Protein AF-A0A5C6E7H6-F1 (afdb_monomer_lite)

Organism: NCBI:txid2527966

Foldseek 3Di:
DLVLLVLLLVLLQCLQQVNCVVCVVVVDDDGDGNFDDADQPPDDPDFDDDPGDPSSLVSQLSSLVSQLVLLCVLCVDDHVPLSVVSNVQSVLSNVQSVVVVCCVVDGDNGHDHDHGSVVSNVSSVVSPDDCPVVCVPDPPPPPPDPPPDPDDDD

Structure (mmCIF, N/CA/C/O backbone):
data_AF-A0A5C6E7H6-F1
#
_entry.id   AF-A0A5C6E7H6-F1
#
loop_
_atom_site.group_PDB
_atom_site.id
_atom_site.type_symbol
_atom_site.label_atom_id
_atom_site.label_alt_id
_atom_site.label_comp_id
_atom_site.label_asym_id
_atom_site.label_entity_id
_atom_site.label_seq_id
_atom_site.pdbx_PDB_ins_code
_atom_site.Cartn_x
_atom_site.Cartn_y
_atom_site.Cartn_z
_atom_site.occupancy
_atom_site.B_iso_or_equiv
_atom_site.auth_seq_id
_atom_site.auth_comp_id
_atom_site.auth_asym_id
_atom_site.auth_atom_id
_atom_site.pdbx_PDB_model_num
ATOM 1 N N . MET A 1 1 ? -15.417 -0.746 5.667 1.00 85.38 1 MET A N 1
ATOM 2 C CA . MET A 1 1 ? -14.077 -0.598 6.282 1.00 85.38 1 MET A CA 1
ATOM 3 C C . MET A 1 1 ? -13.239 -1.867 6.165 1.00 85.38 1 MET A C 1
ATOM 5 O O . MET A 1 1 ? -12.259 -1.830 5.445 1.00 85.38 1 MET A O 1
ATOM 9 N N . ARG A 1 2 ? -13.623 -2.989 6.799 1.00 88.88 2 ARG A N 1
ATOM 10 C CA . ARG A 1 2 ? -12.808 -4.225 6.825 1.00 88.88 2 ARG A CA 1
ATOM 11 C C . ARG A 1 2 ? -12.418 -4.752 5.441 1.00 88.88 2 ARG A C 1
ATOM 13 O O . ARG A 1 2 ? -11.254 -5.034 5.223 1.00 88.88 2 ARG A O 1
ATOM 20 N N . ILE A 1 3 ? -13.368 -4.803 4.503 1.00 91.81 3 ILE A N 1
ATOM 21 C CA . ILE A 1 3 ? -13.106 -5.243 3.121 1.00 91.81 3 ILE A CA 1
ATOM 22 C C . ILE A 1 3 ? -12.073 -4.332 2.436 1.00 91.81 3 ILE A C 1
ATOM 24 O O . ILE A 1 3 ? -11.139 -4.828 1.824 1.00 91.81 3 ILE A O 1
ATOM 28 N N . LEU A 1 4 ? -12.189 -3.008 2.596 1.00 91.94 4 LEU A N 1
ATOM 29 C CA . LEU A 1 4 ? -11.244 -2.045 2.013 1.00 91.94 4 LEU A CA 1
ATOM 30 C C . LEU A 1 4 ? -9.832 -2.215 2.578 1.00 91.94 4 LEU A C 1
ATOM 32 O O . LEU A 1 4 ? -8.872 -2.210 1.821 1.00 91.94 4 LEU A O 1
ATOM 36 N N . LEU A 1 5 ? -9.713 -2.393 3.897 1.00 90.69 5 LEU A N 1
ATOM 37 C CA . LEU A 1 5 ? -8.421 -2.587 4.556 1.00 90.69 5 LEU A CA 1
ATOM 38 C C . LEU A 1 5 ? -7.805 -3.956 4.241 1.00 90.69 5 LEU A C 1
ATOM 40 O O . LEU A 1 5 ? -6.588 -4.053 4.122 1.00 90.69 5 LEU A O 1
ATOM 44 N N . ALA A 1 6 ? -8.629 -4.990 4.052 1.00 91.81 6 ALA A N 1
ATOM 45 C CA . ALA A 1 6 ? -8.174 -6.293 3.580 1.00 91.81 6 ALA A CA 1
ATOM 46 C C . ALA A 1 6 ? -7.634 -6.200 2.147 1.00 91.81 6 ALA A C 1
ATOM 48 O O . ALA A 1 6 ? -6.516 -6.633 1.899 1.00 91.81 6 ALA A O 1
ATOM 49 N N . LEU A 1 7 ? -8.371 -5.562 1.230 1.00 92.81 7 LEU A N 1
ATOM 50 C CA . LEU A 1 7 ? -7.908 -5.334 -0.143 1.00 92.81 7 LEU A CA 1
ATOM 51 C C . LEU A 1 7 ? -6.638 -4.474 -0.183 1.00 92.81 7 LEU A C 1
ATOM 53 O O . LEU A 1 7 ? -5.695 -4.822 -0.886 1.00 92.81 7 LEU A O 1
ATOM 57 N N . HIS A 1 8 ? -6.588 -3.395 0.606 1.00 93.31 8 HIS A N 1
ATOM 58 C CA . HIS A 1 8 ? -5.386 -2.581 0.796 1.00 93.31 8 HIS A CA 1
ATOM 59 C C . HIS A 1 8 ? -4.190 -3.449 1.204 1.00 93.31 8 HIS A C 1
ATOM 61 O O . HIS A 1 8 ? -3.157 -3.401 0.544 1.00 93.31 8 HIS A O 1
ATOM 67 N N . ALA A 1 9 ? -4.341 -4.278 2.242 1.00 92.44 9 ALA A N 1
ATOM 68 C CA . ALA A 1 9 ? -3.285 -5.165 2.717 1.00 92.44 9 ALA A CA 1
ATOM 69 C C . ALA A 1 9 ? -2.868 -6.192 1.649 1.00 92.44 9 ALA A C 1
ATOM 71 O O . ALA A 1 9 ? -1.679 -6.381 1.414 1.00 92.44 9 ALA A O 1
ATOM 72 N N . THR A 1 10 ? -3.817 -6.827 0.956 1.00 92.62 10 THR A N 1
ATOM 73 C CA . THR A 1 10 ? -3.513 -7.810 -0.097 1.00 92.62 10 THR A CA 1
ATOM 74 C C . THR A 1 10 ? -2.730 -7.187 -1.249 1.00 92.62 10 THR A C 1
ATOM 76 O O . THR A 1 10 ? -1.722 -7.747 -1.675 1.00 92.62 10 THR A O 1
ATOM 79 N N . LEU A 1 11 ? -3.151 -6.019 -1.737 1.00 92.44 11 LEU A N 1
ATOM 80 C CA . LEU A 1 11 ? -2.447 -5.322 -2.815 1.00 92.44 11 LEU A CA 1
ATOM 81 C C . LEU A 1 11 ? -1.067 -4.846 -2.365 1.00 92.44 11 LEU A C 1
ATOM 83 O O . LEU A 1 11 ? -0.098 -4.990 -3.106 1.00 92.44 11 LEU A O 1
ATOM 87 N N . LEU A 1 12 ? -0.960 -4.342 -1.134 1.00 90.31 12 LEU A N 1
ATOM 88 C CA . LEU A 1 12 ? 0.318 -3.939 -0.560 1.00 90.31 12 LEU A CA 1
ATOM 89 C C . LEU A 1 12 ? 1.275 -5.132 -0.437 1.00 90.31 12 LEU A C 1
ATOM 91 O O . LEU A 1 12 ? 2.460 -4.990 -0.714 1.00 90.31 12 LEU A O 1
ATOM 95 N N . LEU A 1 13 ? 0.768 -6.317 -0.085 1.00 89.94 13 LEU A N 1
ATOM 96 C CA . LEU A 1 13 ? 1.557 -7.549 -0.009 1.00 89.94 13 LEU A CA 1
ATOM 97 C C . LEU A 1 13 ? 2.075 -7.967 -1.385 1.00 89.94 13 LEU A C 1
ATOM 99 O O . LEU A 1 13 ? 3.271 -8.215 -1.542 1.00 8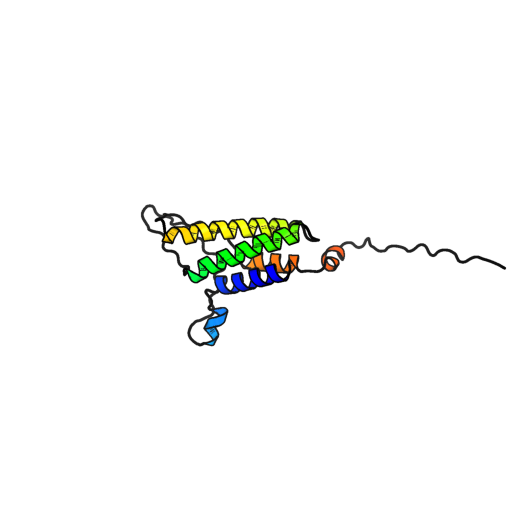9.94 13 LEU A O 1
ATOM 103 N N . LEU A 1 14 ? 1.191 -7.988 -2.384 1.00 89.62 14 LEU A N 1
ATOM 104 C CA . LEU A 1 14 ? 1.545 -8.310 -3.766 1.00 89.62 14 LEU A CA 1
ATOM 105 C C . LEU A 1 14 ? 2.621 -7.359 -4.295 1.00 89.62 14 LEU A C 1
ATOM 107 O O . LEU A 1 14 ? 3.654 -7.814 -4.778 1.00 89.62 14 LEU A O 1
ATOM 111 N N . ALA A 1 15 ? 2.422 -6.051 -4.132 1.00 87.44 15 ALA A N 1
ATOM 112 C CA . ALA A 1 15 ? 3.368 -5.047 -4.604 1.00 87.44 15 ALA A CA 1
ATOM 113 C C . ALA A 1 15 ? 4.692 -5.063 -3.816 1.00 87.44 15 ALA A C 1
ATOM 115 O O . ALA A 1 15 ? 5.763 -4.947 -4.403 1.00 87.44 15 ALA A O 1
ATOM 116 N N . SER A 1 16 ? 4.654 -5.274 -2.495 1.00 84.75 16 SER A N 1
ATOM 117 C CA . SER A 1 16 ? 5.866 -5.357 -1.656 1.00 84.75 16 SER A CA 1
ATOM 118 C C . SER A 1 16 ? 6.742 -6.566 -1.934 1.00 84.75 16 SER A C 1
ATOM 120 O O . SER A 1 16 ? 7.934 -6.544 -1.621 1.00 84.75 16 SER A O 1
ATOM 122 N N . THR A 1 17 ? 6.171 -7.588 -2.565 1.00 85.62 17 THR A N 1
ATOM 123 C CA . THR A 1 17 ? 6.898 -8.787 -2.978 1.00 85.62 17 THR A CA 1
ATOM 124 C C . THR A 1 17 ? 7.205 -8.822 -4.472 1.00 85.62 17 THR A C 1
ATOM 126 O O . THR A 1 17 ? 7.703 -9.833 -4.958 1.00 85.62 17 THR A O 1
ATOM 129 N N . GLY A 1 18 ? 6.891 -7.765 -5.229 1.00 82.44 18 GLY A N 1
ATOM 130 C CA . GLY A 1 18 ? 7.004 -7.772 -6.690 1.00 82.44 18 GLY A CA 1
ATOM 131 C C . GLY A 1 18 ? 6.273 -8.943 -7.338 1.00 82.44 18 GLY A C 1
ATOM 132 O O . GLY A 1 18 ? 6.777 -9.571 -8.265 1.00 82.44 18 GLY A O 1
ATOM 133 N N . PHE A 1 19 ? 5.109 -9.299 -6.785 1.00 83.75 19 PHE A N 1
ATOM 134 C CA . PHE A 1 19 ? 4.302 -10.466 -7.152 1.00 83.75 19 PHE A CA 1
ATOM 135 C C . PHE A 1 19 ? 4.986 -11.827 -6.945 1.00 83.75 19 PHE A C 1
ATOM 137 O O . PHE A 1 19 ? 4.368 -12.858 -7.208 1.00 83.75 19 PHE A O 1
ATOM 144 N N . THR A 1 20 ? 6.203 -11.878 -6.390 1.00 83.25 20 THR A N 1
ATOM 145 C CA . THR A 1 20 ? 6.901 -13.147 -6.120 1.00 83.25 20 THR A CA 1
ATOM 146 C C . THR A 1 20 ? 6.155 -14.022 -5.125 1.00 83.25 20 THR A C 1
ATOM 148 O O . THR A 1 20 ? 6.222 -15.240 -5.230 1.00 83.25 20 THR A O 1
ATOM 151 N N . ILE A 1 21 ? 5.337 -13.456 -4.232 1.00 81.62 21 ILE A N 1
ATOM 152 C CA . ILE A 1 21 ? 4.504 -14.263 -3.330 1.00 81.62 21 ILE A CA 1
ATOM 153 C C . ILE A 1 21 ? 3.512 -15.170 -4.077 1.00 81.62 21 ILE A C 1
ATOM 155 O O . ILE A 1 21 ? 3.170 -16.240 -3.579 1.00 81.62 21 ILE A O 1
ATOM 159 N N . VAL A 1 22 ? 3.080 -14.769 -5.280 1.00 82.38 22 VAL A N 1
ATOM 160 C CA . VAL A 1 22 ? 2.191 -15.570 -6.133 1.00 82.38 22 VAL A CA 1
ATOM 161 C C . VAL A 1 22 ? 2.909 -16.264 -7.288 1.00 82.38 22 VAL A C 1
ATOM 163 O O . VAL A 1 22 ? 2.310 -17.110 -7.938 1.00 82.38 22 VAL A O 1
ATOM 166 N N . THR A 1 23 ? 4.169 -15.934 -7.570 1.00 78.69 23 THR A N 1
ATOM 167 C CA . THR A 1 23 ? 4.919 -16.548 -8.680 1.00 78.69 23 THR A CA 1
ATOM 168 C C . THR A 1 23 ? 6.053 -17.469 -8.234 1.00 78.69 23 THR A C 1
ATOM 170 O O . THR A 1 23 ? 6.462 -18.335 -9.004 1.00 78.69 23 THR A O 1
ATOM 173 N N . ALA A 1 24 ? 6.527 -17.367 -6.988 1.00 74.25 24 ALA A N 1
ATOM 174 C CA . ALA A 1 24 ? 7.643 -18.163 -6.470 1.00 74.25 24 ALA A CA 1
ATOM 175 C C . ALA A 1 24 ? 7.342 -19.669 -6.457 1.00 74.25 24 ALA A C 1
ATOM 177 O O . ALA A 1 24 ? 8.216 -20.479 -6.758 1.00 74.25 24 ALA A O 1
ATOM 178 N N . PHE A 1 25 ? 6.092 -20.065 -6.191 1.00 73.50 25 PHE A N 1
ATOM 179 C CA . PHE A 1 25 ? 5.693 -21.477 -6.227 1.00 73.50 25 PHE A CA 1
ATOM 180 C C . PHE A 1 25 ? 5.636 -22.066 -7.645 1.00 73.50 25 PHE A C 1
ATOM 182 O O . PHE A 1 25 ? 5.603 -23.284 -7.788 1.00 73.50 25 PHE A O 1
ATOM 189 N N . LEU A 1 26 ? 5.660 -21.230 -8.692 1.00 76.50 26 LEU A N 1
ATOM 190 C CA . LEU A 1 26 ? 5.786 -21.682 -10.081 1.00 76.50 26 LEU A CA 1
ATOM 191 C C . LEU A 1 26 ? 7.247 -21.964 -10.482 1.00 76.50 26 LEU A C 1
ATOM 193 O O . LEU A 1 26 ? 7.513 -22.246 -11.646 1.00 76.50 26 LEU A O 1
ATOM 197 N N . GLY A 1 27 ? 8.196 -21.901 -9.540 1.00 59.00 27 GLY A N 1
ATOM 198 C CA . GLY A 1 27 ? 9.590 -22.306 -9.751 1.00 59.00 27 GLY A CA 1
ATOM 199 C C . GLY A 1 27 ? 10.495 -21.244 -10.382 1.00 59.00 27 GLY A C 1
ATOM 200 O O . GLY A 1 27 ? 11.658 -21.530 -10.644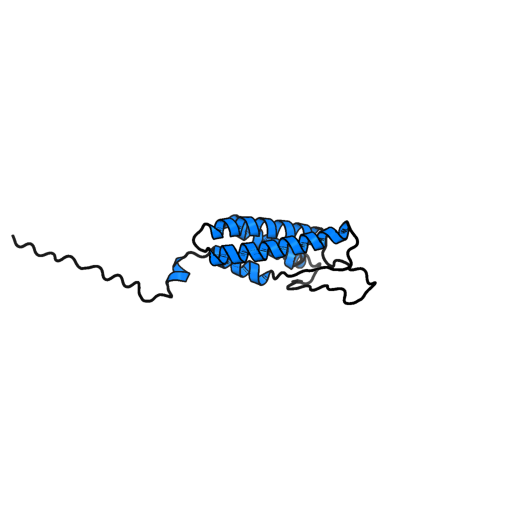 1.00 59.00 27 GLY A O 1
ATOM 201 N N . ASN A 1 28 ? 9.994 -20.022 -10.595 1.00 57.59 28 ASN A N 1
ATOM 202 C CA . ASN A 1 28 ? 10.704 -18.987 -11.357 1.00 57.59 28 ASN A CA 1
ATOM 203 C C . ASN A 1 28 ? 11.416 -17.911 -10.514 1.00 57.59 28 ASN A C 1
ATOM 205 O O . ASN A 1 28 ? 12.114 -17.083 -11.093 1.00 57.59 28 ASN A O 1
ATOM 209 N N . ALA A 1 29 ? 11.266 -17.878 -9.182 1.00 57.09 29 ALA A N 1
ATOM 210 C CA . ALA A 1 29 ? 11.924 -16.860 -8.351 1.00 57.09 29 ALA A CA 1
ATOM 211 C C . ALA A 1 29 ? 12.006 -17.236 -6.862 1.00 57.09 29 ALA A C 1
ATOM 213 O O . ALA A 1 29 ? 11.137 -17.931 -6.335 1.00 57.09 29 ALA A O 1
ATOM 214 N N . SER A 1 30 ? 13.022 -16.714 -6.168 1.00 70.56 30 SER A N 1
ATOM 215 C CA . SER A 1 30 ? 13.051 -16.649 -4.704 1.00 70.56 30 SER A CA 1
ATOM 216 C C . SER A 1 30 ? 12.102 -15.557 -4.200 1.00 70.56 30 SER A C 1
ATOM 218 O O . SER A 1 30 ? 11.878 -14.549 -4.872 1.00 70.56 30 SER A O 1
ATOM 220 N N . LEU A 1 31 ? 11.522 -15.755 -3.012 1.00 71.62 31 LEU A N 1
ATOM 221 C CA . LEU A 1 31 ? 10.649 -14.758 -2.396 1.00 71.62 31 LEU A CA 1
ATOM 222 C C . LEU A 1 31 ? 11.472 -13.514 -2.045 1.00 71.62 31 LEU A C 1
ATOM 224 O O . LEU A 1 31 ? 12.334 -13.554 -1.168 1.00 71.62 31 LEU A O 1
ATOM 228 N N . HIS A 1 32 ? 11.197 -12.417 -2.741 1.00 69.00 32 HIS A N 1
ATOM 229 C CA . HIS A 1 32 ? 11.823 -11.127 -2.496 1.00 69.00 32 HIS A CA 1
ATOM 230 C C . HIS A 1 32 ? 10.816 -10.223 -1.790 1.00 69.00 32 HIS A C 1
ATOM 232 O O . HIS A 1 32 ? 9.668 -10.133 -2.217 1.00 69.00 32 HIS A O 1
ATOM 238 N N . TRP A 1 33 ? 11.229 -9.545 -0.719 1.00 69.94 33 TRP A N 1
ATOM 239 C CA . TRP A 1 33 ? 10.385 -8.583 -0.012 1.00 69.94 33 TRP A CA 1
ATOM 240 C C . TRP A 1 33 ? 11.118 -7.249 0.097 1.00 69.94 33 TRP A C 1
ATOM 242 O O . TRP A 1 33 ? 12.147 -7.126 0.760 1.00 69.94 33 TRP A O 1
ATOM 252 N N . CYS A 1 34 ? 10.577 -6.233 -0.569 1.00 65.38 34 CYS A N 1
ATOM 253 C CA . CYS A 1 34 ? 11.107 -4.881 -0.538 1.00 65.38 34 CYS A CA 1
ATOM 254 C C . CYS A 1 34 ? 10.489 -4.103 0.639 1.00 65.38 34 CYS A C 1
ATOM 256 O O . CYS A 1 34 ? 9.321 -3.715 0.592 1.00 65.38 34 CYS A O 1
ATOM 258 N N . TYR A 1 35 ? 11.261 -3.897 1.712 1.00 57.81 35 TYR A N 1
ATOM 259 C CA . TYR A 1 35 ? 10.774 -3.244 2.939 1.00 57.81 35 TYR A CA 1
ATOM 260 C C . TYR A 1 35 ? 10.915 -1.717 2.927 1.00 57.81 35 TYR A C 1
ATOM 262 O O . TYR A 1 35 ? 10.034 -1.034 3.444 1.00 57.81 35 TYR A O 1
ATOM 270 N N . VAL A 1 36 ? 12.009 -1.197 2.358 1.00 52.53 36 VAL A N 1
ATOM 271 C CA . VAL A 1 36 ? 12.337 0.234 2.226 1.00 52.53 36 VAL A CA 1
ATOM 272 C C . VAL A 1 36 ? 13.313 0.373 1.050 1.00 52.53 36 VAL A C 1
ATOM 274 O O . VAL A 1 36 ? 14.357 -0.276 1.061 1.00 52.53 36 VAL A O 1
ATOM 277 N N . LYS A 1 37 ? 13.014 1.207 0.046 1.00 54.97 37 LYS A N 1
ATOM 278 C CA . LYS A 1 37 ? 14.005 1.632 -0.960 1.00 54.97 37 LYS A CA 1
ATOM 279 C C . LYS A 1 37 ? 14.140 3.144 -0.916 1.00 54.97 37 LYS A C 1
ATOM 281 O O . LYS A 1 37 ? 13.207 3.864 -1.242 1.00 54.97 37 LYS A O 1
ATOM 286 N N . TYR A 1 38 ? 15.309 3.607 -0.488 1.00 47.34 38 TYR A N 1
ATOM 287 C CA . TYR A 1 38 ? 15.695 5.009 -0.524 1.00 47.34 38 TYR A CA 1
ATOM 288 C C . TYR A 1 38 ? 16.586 5.214 -1.747 1.00 47.34 38 TYR A C 1
ATOM 290 O O . TYR A 1 38 ? 17.733 4.773 -1.744 1.00 47.34 38 TYR A O 1
ATOM 298 N N . ALA A 1 39 ? 16.069 5.852 -2.795 1.00 47.97 39 ALA A N 1
ATOM 299 C CA . ALA A 1 39 ? 16.859 6.195 -3.970 1.00 47.97 39 ALA A CA 1
ATOM 300 C C . ALA A 1 39 ? 16.986 7.713 -4.122 1.00 47.97 39 ALA A C 1
ATOM 302 O O . ALA A 1 39 ? 16.429 8.342 -5.017 1.00 47.97 39 ALA A O 1
ATOM 303 N N . SER A 1 40 ? 17.764 8.311 -3.224 1.00 43.06 40 SER A N 1
ATOM 304 C CA . SER A 1 40 ? 18.369 9.612 -3.494 1.00 43.06 40 SER A CA 1
ATOM 305 C C . SER A 1 40 ? 19.551 9.380 -4.430 1.00 43.06 40 SER A C 1
ATOM 307 O O . SER A 1 40 ? 20.512 8.716 -4.036 1.00 43.06 40 SER A O 1
ATOM 309 N N . SER A 1 41 ? 19.525 9.906 -5.661 1.00 47.56 41 SER A N 1
ATOM 310 C CA . SER A 1 41 ? 20.762 9.976 -6.440 1.00 47.56 41 SER A CA 1
ATOM 311 C C . SER A 1 41 ? 21.707 10.934 -5.707 1.00 47.56 41 SER A C 1
ATOM 313 O O . SER A 1 41 ? 21.510 12.150 -5.716 1.00 47.56 41 SER A O 1
ATOM 315 N N . ASN A 1 42 ? 22.740 10.407 -5.055 1.00 43.69 42 ASN A N 1
ATOM 316 C CA . ASN A 1 42 ? 23.740 11.219 -4.355 1.00 43.69 42 ASN A CA 1
ATOM 317 C C . ASN A 1 42 ? 24.757 11.884 -5.311 1.00 43.69 42 ASN A C 1
ATOM 319 O O . ASN A 1 42 ? 25.826 12.297 -4.876 1.00 43.69 42 ASN A O 1
ATOM 323 N N . GLY A 1 43 ? 24.448 12.009 -6.606 1.00 46.91 43 GLY A N 1
ATOM 324 C CA . GLY A 1 43 ? 25.343 12.597 -7.601 1.00 46.91 43 GLY A CA 1
ATOM 325 C C . GLY A 1 43 ? 24.601 13.496 -8.582 1.00 46.91 43 GLY A C 1
ATOM 326 O O . GLY A 1 43 ? 23.578 13.108 -9.142 1.00 46.91 43 GLY A O 1
ATOM 327 N N . TRP A 1 44 ? 25.131 14.698 -8.812 1.00 49.81 44 TRP A N 1
ATOM 328 C CA . TRP A 1 44 ? 24.736 15.517 -9.957 1.00 49.81 44 TRP A CA 1
ATOM 329 C C . TRP A 1 44 ? 25.069 14.757 -11.251 1.00 49.81 44 TRP A C 1
ATOM 331 O O . TRP A 1 44 ? 26.219 14.385 -11.459 1.00 49.81 44 TRP A O 1
ATOM 341 N N . GLY A 1 45 ? 24.073 14.532 -12.113 1.00 54.28 45 GLY A N 1
ATOM 342 C CA . GLY A 1 45 ? 24.279 13.978 -13.459 1.00 54.28 45 GLY A CA 1
ATOM 343 C C . GLY A 1 45 ? 24.032 12.475 -13.639 1.00 54.28 45 GLY A C 1
ATOM 344 O O . GLY A 1 45 ? 24.201 11.986 -14.752 1.00 54.28 45 GLY A O 1
ATOM 345 N N . VAL A 1 46 ? 23.599 11.738 -12.608 1.00 55.50 46 VAL A N 1
ATOM 346 C CA . VAL A 1 46 ? 23.181 10.330 -12.761 1.00 55.50 46 VAL A CA 1
ATOM 347 C C . VAL A 1 46 ? 21.661 10.264 -12.907 1.00 55.50 46 VAL A C 1
ATOM 349 O O . VAL A 1 46 ? 20.937 10.703 -12.014 1.00 55.50 46 VAL A O 1
ATOM 352 N N . LYS A 1 47 ? 21.171 9.714 -14.027 1.00 59.81 47 LYS A N 1
ATOM 353 C CA . LYS A 1 47 ? 19.736 9.465 -14.219 1.00 59.81 47 LYS A CA 1
ATOM 354 C C . LYS A 1 47 ? 19.263 8.410 -13.220 1.00 59.81 47 LYS A C 1
ATOM 356 O O . LYS A 1 47 ? 19.843 7.330 -13.133 1.00 59.81 47 LYS A O 1
ATOM 361 N N . TYR A 1 48 ? 18.208 8.729 -12.478 1.00 63.91 48 TYR A N 1
ATOM 362 C CA . TYR A 1 48 ? 17.521 7.754 -11.644 1.00 63.91 48 TYR A CA 1
ATOM 363 C C . TYR A 1 48 ? 16.813 6.724 -12.534 1.00 63.91 48 TYR A C 1
ATOM 365 O O . TYR A 1 48 ? 16.109 7.102 -13.469 1.00 63.91 48 TYR A O 1
ATOM 373 N N . VAL A 1 49 ? 17.002 5.437 -12.243 1.00 65.38 49 VAL A N 1
ATOM 374 C CA . VAL A 1 49 ? 16.263 4.339 -12.874 1.00 65.38 49 VAL A CA 1
ATOM 375 C C . VAL A 1 49 ? 15.390 3.714 -11.798 1.00 65.38 49 VAL A C 1
ATOM 377 O O . VAL A 1 49 ? 15.896 3.288 -10.761 1.00 65.38 49 VAL A O 1
ATOM 380 N N . SER A 1 50 ? 14.079 3.704 -12.036 1.00 65.62 50 SER A N 1
ATOM 381 C CA . SER A 1 50 ? 13.128 3.034 -11.155 1.00 65.62 50 SER A CA 1
ATOM 382 C C . SER A 1 50 ? 13.391 1.532 -11.165 1.00 65.62 50 SER A C 1
ATOM 384 O O . SER A 1 50 ? 13.437 0.915 -12.228 1.00 65.62 50 SER A O 1
ATOM 386 N N . ASP A 1 51 ? 13.518 0.936 -9.983 1.00 72.44 51 ASP A N 1
ATOM 387 C CA . ASP A 1 51 ? 13.599 -0.519 -9.837 1.00 72.44 51 ASP A CA 1
ATOM 388 C C . ASP A 1 51 ? 12.213 -1.186 -9.799 1.00 72.44 51 ASP A C 1
ATOM 390 O O . ASP A 1 51 ? 12.124 -2.407 -9.667 1.00 72.44 51 ASP A O 1
ATOM 394 N N . TYR A 1 52 ? 11.136 -0.395 -9.839 1.00 76.25 52 TYR A N 1
ATOM 395 C CA . TYR A 1 52 ? 9.767 -0.893 -9.803 1.00 76.25 52 TYR A CA 1
ATOM 396 C C . TYR A 1 52 ? 9.227 -1.059 -11.220 1.00 76.25 52 TYR A C 1
ATOM 398 O O . TYR A 1 52 ? 9.303 -0.164 -12.064 1.00 76.25 52 TYR A O 1
ATOM 406 N N . SER A 1 53 ? 8.600 -2.199 -11.474 1.00 83.50 53 SER A N 1
ATOM 407 C CA . SER A 1 53 ? 7.792 -2.401 -12.671 1.00 83.50 53 SER A CA 1
ATOM 408 C C . SER A 1 53 ? 6.547 -1.503 -12.649 1.00 83.50 53 SER A C 1
ATOM 410 O O . SER A 1 53 ? 6.005 -1.175 -11.590 1.00 83.50 53 SER A O 1
ATOM 412 N N . ALA A 1 54 ? 6.016 -1.161 -13.829 1.00 84.31 54 ALA A N 1
ATOM 413 C CA . ALA A 1 54 ? 4.753 -0.418 -13.935 1.00 84.31 54 ALA A CA 1
ATOM 414 C C . ALA A 1 54 ? 3.611 -1.096 -13.162 1.00 84.31 54 ALA A C 1
ATOM 416 O O . ALA A 1 54 ? 2.804 -0.423 -12.522 1.00 84.31 54 ALA A O 1
ATOM 417 N N . ALA A 1 55 ? 3.555 -2.431 -13.203 1.00 87.44 55 ALA A N 1
ATOM 418 C CA . ALA A 1 55 ? 2.544 -3.200 -12.492 1.00 87.44 55 ALA A CA 1
ATOM 419 C C . ALA A 1 55 ? 2.648 -3.011 -10.971 1.00 87.44 55 ALA A C 1
ATOM 421 O O . ALA A 1 55 ? 1.622 -2.834 -10.311 1.00 87.44 55 ALA A O 1
ATOM 422 N N . GLU A 1 56 ? 3.860 -2.993 -10.408 1.00 87.50 56 GLU A N 1
ATOM 423 C CA . GLU A 1 56 ? 4.066 -2.713 -8.982 1.00 87.50 56 GLU A CA 1
ATOM 424 C C . GLU A 1 56 ? 3.619 -1.296 -8.624 1.00 87.50 56 GLU A C 1
ATOM 426 O O . GLU A 1 56 ? 2.850 -1.136 -7.678 1.00 87.50 56 GLU A O 1
ATOM 431 N N . ILE A 1 57 ? 4.021 -0.281 -9.400 1.00 87.69 57 ILE A N 1
ATOM 432 C CA . ILE A 1 57 ? 3.657 1.124 -9.145 1.00 87.69 57 ILE A CA 1
ATOM 433 C C . ILE A 1 57 ? 2.133 1.300 -9.144 1.00 87.69 57 ILE A C 1
ATOM 435 O O . ILE A 1 57 ? 1.573 1.845 -8.192 1.00 87.69 57 ILE A O 1
ATOM 439 N N . VAL A 1 58 ? 1.438 0.792 -10.168 1.00 91.50 58 VAL A N 1
ATOM 440 C CA . VAL A 1 58 ? -0.032 0.869 -10.251 1.00 91.50 58 VAL A CA 1
ATOM 441 C C . VAL A 1 58 ? -0.686 0.139 -9.077 1.00 91.50 58 VAL A C 1
ATOM 443 O O . VAL A 1 58 ? -1.648 0.637 -8.490 1.00 91.50 58 VAL A O 1
ATOM 446 N N . THR A 1 59 ? -0.144 -1.013 -8.684 1.00 93.06 59 THR A N 1
ATOM 447 C CA . THR A 1 59 ? -0.671 -1.788 -7.554 1.00 93.06 59 THR A CA 1
ATOM 448 C C . THR A 1 59 ? -0.483 -1.053 -6.232 1.00 93.06 59 THR A C 1
ATOM 450 O O . THR A 1 59 ? -1.415 -1.022 -5.428 1.00 93.06 59 THR A O 1
ATOM 453 N N . TYR A 1 60 ? 0.658 -0.392 -6.017 1.00 90.88 60 TYR A N 1
ATOM 454 C CA . TYR A 1 60 ? 0.867 0.480 -4.861 1.00 90.88 60 TYR A CA 1
ATOM 455 C C . TYR A 1 60 ? -0.094 1.668 -4.854 1.00 90.88 60 TYR A C 1
ATOM 457 O O . TYR A 1 60 ? -0.694 1.949 -3.817 1.00 90.88 60 TYR A O 1
ATOM 465 N N . LEU A 1 61 ? -0.303 2.336 -5.992 1.00 93.06 61 LEU A N 1
ATOM 466 C CA . LEU A 1 61 ? -1.258 3.446 -6.097 1.00 93.06 61 LEU A CA 1
ATOM 467 C C . LEU A 1 61 ? -2.679 3.001 -5.727 1.00 93.06 61 LEU A C 1
ATOM 469 O O . LEU A 1 61 ? -3.353 3.666 -4.934 1.00 93.06 61 LEU A O 1
ATOM 473 N N . LEU A 1 62 ? -3.124 1.848 -6.233 1.00 94.94 62 LEU A N 1
ATOM 474 C CA . LEU A 1 62 ? -4.418 1.267 -5.872 1.00 94.94 62 LEU A CA 1
ATOM 475 C C . LEU A 1 62 ? -4.476 0.887 -4.390 1.00 94.94 62 LEU A C 1
ATOM 477 O O . LEU A 1 62 ? -5.449 1.224 -3.710 1.00 94.94 62 LEU A O 1
ATOM 481 N N . ALA A 1 63 ? -3.428 0.238 -3.871 1.00 94.31 63 ALA A N 1
ATOM 482 C CA . ALA A 1 63 ? -3.331 -0.132 -2.465 1.00 94.31 63 ALA A CA 1
ATOM 483 C C . ALA A 1 63 ? -3.475 1.106 -1.575 1.00 94.31 63 ALA A C 1
ATOM 485 O O . ALA A 1 63 ? -4.344 1.132 -0.705 1.00 94.31 63 ALA A O 1
ATOM 486 N N . TYR A 1 64 ? -2.686 2.156 -1.803 1.00 93.75 64 TYR A N 1
ATOM 487 C CA . TYR A 1 64 ? -2.726 3.373 -0.995 1.00 93.75 64 TYR A CA 1
ATOM 488 C C . TYR A 1 64 ? -4.029 4.154 -1.150 1.00 93.75 64 TYR A C 1
ATOM 490 O O . TYR A 1 64 ? -4.537 4.662 -0.153 1.00 93.75 64 TYR A O 1
ATOM 498 N N . THR A 1 65 ? -4.638 4.168 -2.337 1.00 95.56 65 THR A N 1
ATOM 499 C CA . THR A 1 65 ? -5.970 4.764 -2.539 1.00 95.56 65 THR A CA 1
ATOM 500 C C . THR A 1 65 ? -7.024 4.062 -1.67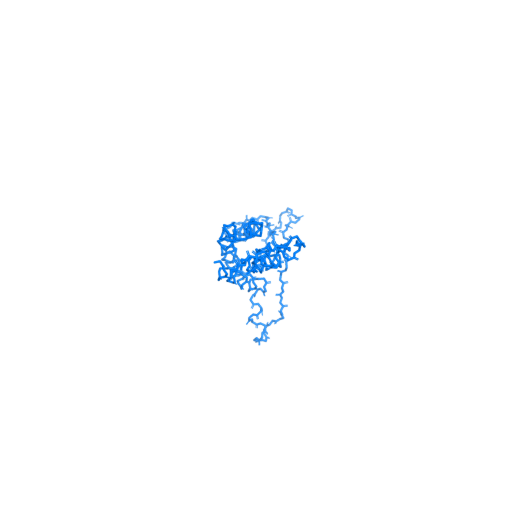9 1.00 95.56 65 THR A C 1
ATOM 502 O O . THR A 1 65 ? -7.771 4.711 -0.942 1.00 95.56 65 THR A O 1
ATOM 505 N N . LEU A 1 66 ? -7.053 2.725 -1.698 1.00 95.62 66 LEU A N 1
ATOM 506 C CA . LEU A 1 66 ? -7.948 1.938 -0.843 1.00 95.62 66 LEU A CA 1
ATOM 507 C C . LEU A 1 66 ? -7.622 2.106 0.645 1.00 95.62 66 LEU A C 1
ATOM 509 O O . LEU A 1 66 ? -8.540 2.131 1.467 1.00 95.62 66 LEU A O 1
ATOM 513 N N . GLY A 1 67 ? -6.341 2.270 0.980 1.00 93.12 67 GLY A N 1
ATOM 514 C CA . GLY A 1 67 ? -5.862 2.599 2.321 1.00 93.12 67 GLY A CA 1
ATOM 515 C C . GLY A 1 67 ? -6.456 3.912 2.824 1.00 93.12 67 GLY A C 1
ATOM 516 O O . GLY A 1 67 ? -7.116 3.914 3.862 1.00 93.12 67 GLY A O 1
ATOM 517 N N . VAL A 1 68 ? -6.329 5.002 2.057 1.00 95.81 68 VAL A N 1
ATOM 518 C CA . VAL A 1 68 ? -6.914 6.314 2.391 1.00 95.81 68 VAL A CA 1
ATOM 519 C C . VAL A 1 68 ? -8.413 6.184 2.655 1.00 95.81 68 VAL A C 1
ATOM 521 O O . VAL A 1 68 ? -8.887 6.589 3.716 1.00 95.81 68 VAL A O 1
ATOM 524 N N . VAL A 1 69 ? -9.168 5.571 1.738 1.00 95.62 69 VAL A N 1
ATOM 525 C CA . VAL A 1 69 ? -10.625 5.415 1.899 1.00 95.62 69 VAL A CA 1
ATOM 526 C C . VAL A 1 69 ? -10.954 4.545 3.118 1.00 95.62 69 VAL A C 1
ATOM 528 O O . VAL A 1 69 ? -11.824 4.892 3.920 1.00 95.62 69 VAL A O 1
ATOM 531 N N . GLY A 1 70 ? -10.248 3.427 3.300 1.00 93.19 70 GLY A N 1
ATOM 532 C CA . GLY A 1 70 ? -10.436 2.513 4.425 1.00 93.19 70 GLY A CA 1
ATOM 533 C C . GLY A 1 70 ? -10.174 3.177 5.777 1.00 93.19 70 GLY A C 1
ATOM 534 O O . GLY A 1 70 ? -10.999 3.057 6.688 1.00 93.19 70 GLY A O 1
ATOM 535 N N . PHE A 1 71 ? -9.074 3.920 5.897 1.00 93.81 71 PHE A N 1
ATOM 536 C CA . PHE A 1 71 ? -8.691 4.610 7.125 1.00 93.81 71 PHE A CA 1
ATOM 537 C C . PHE A 1 71 ? -9.512 5.877 7.392 1.00 93.81 71 PHE A C 1
ATOM 539 O O . PHE A 1 71 ? -9.769 6.171 8.555 1.00 93.81 71 PHE A O 1
ATOM 546 N N . LEU A 1 72 ? -10.037 6.568 6.372 1.00 94.19 72 LEU A N 1
ATOM 547 C CA . LEU A 1 72 ? -11.025 7.643 6.568 1.00 94.19 72 LEU A CA 1
ATOM 548 C C . LEU A 1 72 ? -12.320 7.117 7.200 1.00 94.19 72 LEU A C 1
ATOM 550 O O . LEU A 1 72 ? -12.905 7.764 8.072 1.00 94.19 72 LEU A O 1
ATOM 554 N N . VAL A 1 73 ? -12.766 5.921 6.803 1.00 91.06 73 VAL A N 1
ATOM 555 C CA . VAL A 1 73 ? -13.905 5.261 7.460 1.00 91.06 73 VAL A CA 1
ATOM 556 C C . VAL A 1 73 ? -13.537 4.847 8.890 1.00 91.06 73 VAL A C 1
ATOM 558 O O . VAL A 1 73 ? -14.364 4.991 9.792 1.00 91.06 73 VAL A O 1
ATOM 561 N N . ALA A 1 74 ? -12.302 4.387 9.123 1.00 87.62 74 ALA A N 1
ATOM 562 C CA . ALA A 1 74 ? -11.804 4.058 10.464 1.00 87.62 74 ALA A CA 1
ATOM 563 C C . ALA A 1 74 ? -11.720 5.286 11.386 1.00 87.62 74 ALA A C 1
ATOM 565 O O . ALA A 1 74 ? -12.072 5.185 12.561 1.00 87.62 74 ALA A O 1
ATOM 566 N N . LEU A 1 75 ? -11.343 6.443 10.835 1.00 87.88 75 LEU A N 1
ATOM 567 C CA . LEU A 1 75 ? -11.253 7.729 11.528 1.00 87.88 75 LEU A CA 1
ATOM 568 C C . LEU A 1 75 ? -12.614 8.183 12.067 1.00 87.88 75 LEU A C 1
ATOM 570 O O . LEU A 1 75 ? -12.700 8.675 13.186 1.00 87.88 75 LEU A O 1
ATOM 574 N N . LYS A 1 76 ? -13.686 7.960 11.295 1.00 86.12 76 LYS A N 1
ATOM 575 C CA . LYS A 1 76 ? -15.078 8.203 11.720 1.00 86.12 76 LYS A CA 1
ATOM 576 C C . LYS A 1 76 ? -15.630 7.123 12.662 1.00 86.12 76 LYS A C 1
ATOM 578 O O . LYS A 1 76 ? -16.753 7.243 13.142 1.00 86.12 76 LYS A O 1
ATOM 583 N N . SER A 1 77 ? -14.877 6.047 12.879 1.00 78.12 77 SER A N 1
ATOM 584 C CA . SER A 1 77 ? -15.290 4.873 13.648 1.00 78.12 77 SER A CA 1
ATOM 585 C C . SER A 1 77 ? -14.574 4.813 15.007 1.00 78.12 77 SER A C 1
ATOM 587 O O . SER A 1 77 ? -14.099 5.809 15.540 1.00 78.12 77 SER A O 1
ATOM 589 N N . ARG A 1 78 ? -14.519 3.619 15.611 1.00 71.44 7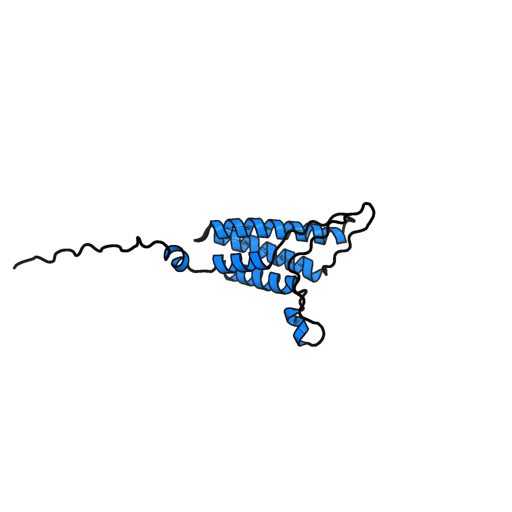8 ARG A N 1
ATOM 590 C CA . ARG A 1 78 ? -14.062 3.378 16.990 1.00 71.44 78 ARG A CA 1
ATOM 591 C C . ARG A 1 78 ? -12.550 3.565 17.234 1.00 71.44 78 ARG A C 1
ATOM 593 O O . ARG A 1 78 ? -12.149 3.429 18.384 1.00 71.44 78 ARG A O 1
ATOM 600 N N . HIS A 1 79 ? -11.746 3.869 16.206 1.00 79.62 79 HIS A N 1
ATOM 601 C CA . HIS A 1 79 ? -10.273 3.926 16.268 1.00 79.62 79 HIS A CA 1
ATOM 602 C C . HIS A 1 79 ? -9.704 5.186 15.580 1.00 79.62 79 HIS A C 1
ATOM 604 O O . HIS A 1 79 ? -9.023 5.074 14.557 1.00 79.62 79 HIS A O 1
ATOM 610 N N . PRO A 1 80 ? -9.961 6.396 16.111 1.00 86.25 80 PRO A N 1
ATOM 611 C CA . PRO A 1 80 ? -9.622 7.647 15.430 1.00 86.25 80 PRO A CA 1
ATOM 612 C C . PRO A 1 80 ? -8.112 7.848 15.249 1.00 86.25 80 PRO A C 1
ATOM 614 O O . PRO A 1 80 ? -7.682 8.297 14.193 1.00 86.25 80 PRO A O 1
ATOM 617 N N . VAL A 1 81 ? -7.292 7.454 16.229 1.00 89.06 81 VAL A N 1
ATOM 618 C CA . VAL A 1 81 ? -5.825 7.584 16.145 1.00 89.06 81 VAL A CA 1
ATOM 619 C C . VAL A 1 81 ? -5.253 6.687 15.044 1.00 89.06 81 VAL A C 1
ATOM 621 O O . VAL A 1 81 ? -4.477 7.149 14.212 1.00 89.06 81 VAL A O 1
ATOM 624 N N . VAL A 1 82 ? -5.684 5.421 14.991 1.00 89.56 82 VAL A N 1
ATOM 625 C CA . VAL A 1 82 ? -5.262 4.468 13.949 1.00 89.56 82 VAL A CA 1
ATOM 626 C C . VAL A 1 82 ? -5.742 4.931 12.574 1.00 89.56 82 VAL A C 1
ATOM 628 O O . VAL A 1 82 ? -4.985 4.872 11.609 1.00 89.56 82 VAL A O 1
ATOM 631 N N . GLY A 1 83 ? -6.977 5.437 12.488 1.00 91.25 83 GLY A N 1
ATOM 632 C CA . GLY A 1 83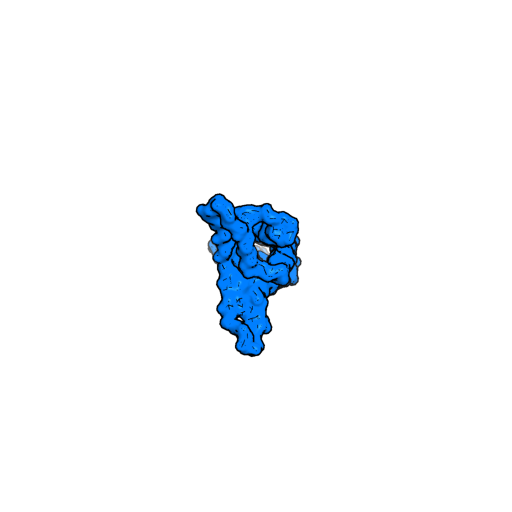 ? -7.512 6.039 11.271 1.00 91.25 83 GLY A CA 1
ATOM 633 C C . GLY A 1 83 ? -6.674 7.224 10.794 1.00 91.25 83 GLY A C 1
ATOM 634 O O . GLY A 1 83 ? -6.295 7.267 9.630 1.00 91.25 83 GLY A O 1
ATOM 635 N N . LEU A 1 84 ? -6.320 8.154 11.684 1.00 93.62 84 LEU A N 1
ATOM 636 C CA . LEU A 1 84 ? -5.532 9.336 11.331 1.00 93.62 84 LEU A CA 1
ATOM 637 C C . LEU A 1 84 ? -4.132 8.951 10.839 1.00 93.62 84 LEU A C 1
ATOM 639 O O . LEU A 1 84 ? -3.729 9.370 9.756 1.00 93.62 84 LEU A O 1
ATOM 643 N N . LEU A 1 85 ? -3.421 8.116 11.603 1.00 93.31 85 LEU A N 1
ATOM 644 C CA . LEU A 1 85 ? -2.093 7.622 11.229 1.00 93.31 85 LEU A CA 1
ATOM 645 C C . LEU A 1 85 ? -2.127 6.873 9.894 1.00 93.31 85 LEU A C 1
ATOM 647 O O . LEU A 1 85 ? -1.288 7.113 9.027 1.00 93.31 85 LEU A O 1
ATOM 651 N N . GLY A 1 86 ? -3.124 6.008 9.708 1.00 92.31 86 GLY A N 1
ATOM 652 C CA . GLY A 1 86 ? -3.307 5.253 8.475 1.00 92.31 86 GLY A CA 1
ATOM 653 C C . GLY A 1 86 ? -3.591 6.143 7.266 1.00 92.31 86 GLY A C 1
ATOM 654 O O . GLY A 1 86 ? -3.032 5.897 6.200 1.00 92.31 86 GLY A O 1
ATOM 655 N N . VAL A 1 87 ? -4.392 7.206 7.416 1.00 94.56 87 VAL A N 1
ATOM 656 C CA . VAL A 1 87 ? -4.621 8.193 6.343 1.00 94.56 87 VAL A CA 1
ATOM 657 C C . VAL A 1 87 ? -3.327 8.918 5.991 1.00 94.56 87 VAL A C 1
ATOM 659 O O . VAL A 1 87 ? -2.969 8.959 4.817 1.00 94.56 87 VAL A O 1
ATOM 662 N N . VAL A 1 88 ? -2.609 9.451 6.984 1.00 94.31 88 VAL A N 1
ATOM 663 C CA . VAL A 1 88 ? -1.366 10.208 6.758 1.00 94.31 88 VAL A CA 1
ATOM 664 C C . VAL A 1 88 ? -0.332 9.349 6.035 1.00 94.31 88 VAL A C 1
ATOM 666 O O . VAL A 1 88 ? 0.185 9.755 4.996 1.00 94.31 88 VAL A O 1
ATOM 669 N N . LEU A 1 89 ? -0.075 8.136 6.525 1.00 92.31 89 LEU A N 1
ATOM 670 C CA . LEU A 1 89 ? 0.889 7.235 5.892 1.00 92.31 89 LEU A CA 1
ATOM 671 C C . LEU A 1 89 ? 0.422 6.749 4.517 1.00 92.31 89 LEU A C 1
ATOM 673 O O . LEU A 1 89 ? 1.250 6.589 3.622 1.00 92.31 89 LEU A O 1
ATOM 677 N N . SER A 1 90 ? -0.888 6.565 4.313 1.00 92.69 90 SER A N 1
ATOM 678 C CA . SER A 1 90 ? -1.407 6.210 2.989 1.00 92.69 90 SER A CA 1
ATOM 679 C C . SER A 1 90 ? -1.223 7.338 1.978 1.00 92.69 90 SER A C 1
ATOM 681 O O . SER A 1 90 ? -0.895 7.065 0.829 1.00 92.69 90 SER A O 1
ATOM 683 N N . LEU A 1 91 ? -1.392 8.597 2.392 1.00 93.75 91 LEU A N 1
ATOM 684 C CA . LEU A 1 91 ? -1.155 9.760 1.533 1.00 93.75 91 LEU A CA 1
ATOM 685 C C . LEU A 1 91 ? 0.327 9.925 1.189 1.00 93.75 91 LEU A C 1
ATOM 687 O O . LEU A 1 91 ? 0.644 10.207 0.037 1.00 93.75 91 LEU A O 1
ATOM 691 N N . ILE A 1 92 ? 1.227 9.708 2.155 1.00 91.00 92 ILE A N 1
ATOM 692 C CA . ILE A 1 92 ? 2.677 9.721 1.906 1.00 91.00 92 ILE A CA 1
ATOM 693 C C . ILE A 1 92 ? 3.040 8.636 0.887 1.00 91.00 92 ILE A C 1
ATOM 695 O O . ILE A 1 92 ? 3.691 8.935 -0.109 1.00 91.00 92 ILE A O 1
ATOM 699 N N . GLY A 1 93 ? 2.560 7.402 1.085 1.00 88.69 93 GLY A N 1
ATOM 700 C CA . GLY A 1 93 ? 2.782 6.307 0.140 1.00 88.69 93 GLY A CA 1
ATOM 701 C C . GLY A 1 93 ? 2.227 6.608 -1.253 1.00 88.69 93 GLY A C 1
ATOM 702 O O . GLY A 1 93 ? 2.924 6.418 -2.248 1.00 88.69 93 GLY A O 1
ATOM 703 N N . LEU A 1 94 ? 1.007 7.149 -1.335 1.00 91.00 94 LEU A N 1
ATOM 704 C CA . LEU A 1 94 ? 0.384 7.537 -2.601 1.00 91.00 94 LEU A CA 1
ATOM 705 C C . LEU A 1 94 ? 1.215 8.592 -3.339 1.00 91.00 94 LEU A C 1
ATOM 707 O O . LEU A 1 94 ? 1.462 8.444 -4.533 1.00 91.00 94 LEU A O 1
ATOM 711 N N . LEU A 1 95 ? 1.671 9.631 -2.633 1.00 90.06 95 LEU A N 1
ATOM 712 C CA . LEU A 1 95 ? 2.493 10.690 -3.214 1.00 90.06 95 LEU A CA 1
ATOM 713 C C . LEU A 1 95 ? 3.853 10.153 -3.672 1.00 90.06 95 LEU A C 1
ATOM 715 O O . LEU A 1 95 ? 4.272 10.450 -4.787 1.00 90.06 95 LEU A O 1
ATOM 719 N N . SER A 1 96 ? 4.509 9.324 -2.855 1.00 86.75 96 SER A N 1
ATOM 720 C CA . SER A 1 96 ? 5.776 8.681 -3.215 1.00 86.75 96 SER A CA 1
ATOM 721 C C . SER A 1 96 ? 5.653 7.863 -4.499 1.00 86.75 96 SER A C 1
ATOM 723 O O . SER A 1 96 ? 6.459 8.043 -5.405 1.00 86.75 96 SER A O 1
ATOM 725 N N . PHE A 1 97 ? 4.626 7.018 -4.627 1.00 86.75 97 PHE A N 1
ATOM 726 C CA . PHE A 1 97 ? 4.444 6.203 -5.833 1.00 86.75 97 PHE A CA 1
ATOM 727 C C . PHE A 1 97 ? 3.901 6.983 -7.035 1.00 86.75 97 PHE A C 1
ATOM 729 O O . PHE A 1 97 ? 4.147 6.588 -8.172 1.00 86.75 97 PHE A O 1
ATOM 736 N N . ALA A 1 98 ? 3.210 8.103 -6.819 1.00 88.56 98 ALA A N 1
ATOM 737 C CA . ALA A 1 98 ? 2.833 9.009 -7.901 1.00 88.56 98 ALA A CA 1
ATOM 738 C C . ALA A 1 98 ? 4.063 9.718 -8.486 1.00 88.56 98 ALA A C 1
ATOM 740 O O . ALA A 1 98 ? 4.195 9.806 -9.706 1.00 88.56 98 ALA A O 1
ATOM 741 N N . ILE A 1 99 ? 4.985 10.169 -7.626 1.00 83.69 99 ILE A N 1
ATOM 742 C CA . ILE A 1 99 ? 6.280 10.717 -8.050 1.00 83.69 99 ILE A CA 1
ATOM 743 C C . ILE A 1 99 ? 7.084 9.630 -8.763 1.00 83.69 99 ILE A C 1
ATOM 745 O O . ILE A 1 99 ? 7.565 9.869 -9.868 1.00 83.69 99 ILE A O 1
ATOM 749 N N . GLU A 1 100 ? 7.145 8.423 -8.195 1.00 81.81 100 GLU A N 1
ATOM 750 C CA . GLU A 1 100 ? 7.825 7.278 -8.805 1.00 81.81 100 GLU A CA 1
ATOM 751 C C . GLU A 1 100 ? 7.288 6.977 -10.215 1.00 81.81 100 GLU A C 1
ATOM 753 O O . GLU A 1 100 ? 8.050 6.878 -11.174 1.00 81.81 100 GLU A O 1
ATOM 758 N N . GLY A 1 101 ? 5.962 6.932 -10.378 1.00 82.06 101 GLY A N 1
ATOM 759 C CA . GLY A 1 101 ? 5.320 6.759 -11.682 1.00 82.06 101 GLY A CA 1
ATOM 760 C C . GLY A 1 101 ? 5.570 7.922 -12.644 1.00 82.06 101 GLY A C 1
ATOM 761 O O . GLY A 1 101 ? 5.653 7.714 -13.853 1.00 82.06 101 GLY A O 1
ATOM 762 N N . SER A 1 102 ? 5.749 9.145 -12.137 1.00 83.06 102 SER A N 1
ATOM 763 C CA . SER A 1 102 ? 6.036 10.309 -12.981 1.00 83.06 102 SER A CA 1
ATOM 764 C C . SER A 1 102 ? 7.401 10.233 -13.673 1.00 83.06 102 SER A C 1
ATOM 766 O O . SER A 1 102 ? 7.541 10.809 -14.751 1.00 83.06 102 SER A O 1
ATOM 768 N N . HIS A 1 103 ? 8.364 9.462 -13.143 1.00 75.75 103 HIS A N 1
ATOM 769 C CA . HIS A 1 103 ? 9.663 9.229 -13.798 1.00 75.75 103 HIS A CA 1
ATOM 770 C C . HIS A 1 103 ? 9.541 8.563 -15.174 1.00 75.75 103 HIS A C 1
ATOM 772 O O . HIS A 1 103 ? 10.453 8.663 -15.988 1.00 75.75 103 HIS A O 1
ATOM 778 N N . TRP A 1 104 ? 8.415 7.905 -15.456 1.00 71.25 104 TRP A N 1
ATOM 779 C CA . TRP A 1 104 ? 8.150 7.286 -16.754 1.00 71.25 104 TRP A CA 1
ATOM 780 C C . TRP A 1 104 ? 7.719 8.306 -17.815 1.00 71.25 104 TRP A C 1
ATOM 782 O O . TRP A 1 104 ? 7.806 8.031 -19.008 1.00 71.25 104 TRP A O 1
ATOM 792 N N . ILE A 1 105 ? 7.227 9.469 -17.382 1.00 76.62 105 ILE A N 1
ATOM 793 C CA . ILE A 1 105 ? 6.683 10.523 -18.248 1.00 76.62 105 ILE A CA 1
ATOM 794 C C . ILE A 1 105 ? 7.651 11.708 -18.318 1.00 76.62 105 ILE A C 1
ATOM 796 O O . ILE A 1 105 ? 7.763 12.366 -19.350 1.00 76.62 105 ILE A O 1
ATOM 800 N N . VAL A 1 106 ? 8.349 11.989 -17.217 1.00 72.06 106 VAL A N 1
ATOM 801 C CA . VAL A 1 106 ? 9.217 13.152 -17.056 1.00 72.06 106 VAL A CA 1
ATOM 802 C C . VAL A 1 106 ? 10.526 12.716 -16.402 1.00 72.06 106 VAL A C 1
ATOM 804 O O . VAL A 1 106 ? 10.522 12.143 -15.312 1.00 72.06 106 VAL A O 1
ATOM 807 N N . ASP A 1 107 ? 11.650 13.041 -17.045 1.00 64.31 107 ASP A N 1
ATOM 808 C CA . ASP A 1 107 ? 12.996 12.840 -16.502 1.00 64.31 107 ASP A CA 1
ATOM 809 C C . ASP A 1 107 ? 13.168 13.676 -15.213 1.00 64.31 107 ASP A C 1
ATOM 811 O O . ASP A 1 107 ? 13.395 14.886 -15.259 1.00 64.31 107 ASP A O 1
ATOM 815 N N . HIS A 1 108 ? 13.076 13.033 -14.048 1.00 64.88 108 HIS A N 1
ATOM 816 C CA . HIS A 1 108 ? 13.397 13.640 -12.756 1.00 64.88 108 HIS A CA 1
ATOM 817 C C . HIS A 1 108 ? 14.671 13.018 -12.175 1.00 64.88 108 HIS A C 1
ATOM 819 O O . HIS A 1 108 ? 14.863 11.804 -12.204 1.00 64.88 108 HIS A O 1
ATOM 825 N N . ASN A 1 109 ? 15.521 13.851 -11.571 1.00 61.72 109 ASN A N 1
ATOM 826 C CA . ASN A 1 109 ? 16.789 13.420 -10.968 1.00 61.72 109 ASN A CA 1
ATOM 827 C C . ASN A 1 109 ? 16.648 12.959 -9.506 1.00 61.72 109 ASN A C 1
ATOM 829 O O . ASN A 1 109 ? 17.647 12.726 -8.837 1.00 61.72 109 ASN A O 1
ATOM 833 N N . ARG A 1 110 ? 15.433 12.910 -8.948 1.00 58.47 110 ARG A N 1
ATOM 834 C CA . ARG A 1 110 ? 15.208 12.578 -7.534 1.00 58.47 110 ARG A CA 1
ATOM 835 C C . ARG A 1 110 ? 13.959 11.729 -7.383 1.00 58.47 110 ARG A C 1
ATOM 837 O O . ARG A 1 110 ? 12.904 12.170 -7.819 1.00 58.47 110 ARG A O 1
ATOM 844 N N . SER A 1 111 ? 14.086 10.596 -6.699 1.00 58.44 111 SER A N 1
ATOM 845 C CA . SER A 1 111 ? 12.954 9.841 -6.169 1.00 58.44 111 SER A CA 1
ATOM 846 C C . SER A 1 111 ? 12.925 9.969 -4.643 1.00 58.44 111 SER A C 1
ATOM 848 O O . SER A 1 111 ? 13.960 9.947 -3.970 1.00 58.44 111 SER A O 1
ATOM 850 N N . TRP A 1 112 ? 11.728 10.167 -4.090 1.00 61.12 112 TRP A N 1
ATOM 851 C CA . TRP A 1 112 ? 11.475 10.237 -2.651 1.00 61.12 112 TRP A CA 1
ATOM 852 C C . TRP A 1 112 ? 10.441 9.171 -2.281 1.00 61.12 112 TRP A C 1
ATOM 854 O O . TRP A 1 112 ? 9.230 9.397 -2.295 1.00 61.12 112 TRP A O 1
ATOM 864 N N . LEU A 1 113 ? 10.940 7.983 -1.944 1.00 63.44 113 LEU A N 1
ATOM 865 C CA . LEU A 1 113 ? 10.146 6.866 -1.445 1.00 63.44 113 LEU A CA 1
ATOM 866 C C . LEU A 1 113 ? 10.305 6.777 0.073 1.00 63.44 113 LEU A C 1
ATOM 868 O O . LEU A 1 113 ? 11.337 6.352 0.589 1.00 63.44 113 LEU A O 1
ATOM 872 N N . ALA A 1 114 ? 9.264 7.187 0.792 1.00 65.38 114 ALA A N 1
ATOM 873 C CA . ALA A 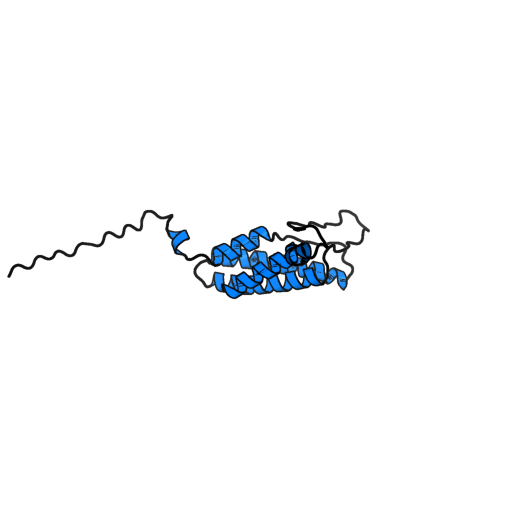1 114 ? 9.171 7.033 2.238 1.00 65.38 114 ALA A CA 1
ATOM 874 C C . ALA A 1 114 ? 7.931 6.198 2.558 1.00 65.38 114 ALA A C 1
ATOM 876 O O . ALA A 1 114 ? 6.855 6.727 2.822 1.00 65.38 114 ALA A O 1
ATOM 877 N N . PHE A 1 115 ? 8.061 4.873 2.513 1.00 70.06 115 PHE A N 1
ATOM 878 C CA . PHE A 1 115 ? 6.970 3.980 2.886 1.00 70.06 115 PHE A CA 1
ATOM 879 C C . PHE A 1 115 ? 7.494 2.717 3.569 1.00 70.06 115 PHE A C 1
ATOM 881 O O . PHE A 1 115 ? 8.603 2.263 3.304 1.00 70.06 115 PHE A O 1
ATOM 888 N N . SER A 1 116 ? 6.683 2.156 4.466 1.00 78.50 116 SER A N 1
ATOM 889 C CA . SER A 1 116 ? 6.958 0.879 5.121 1.00 78.50 116 SER A CA 1
ATOM 890 C C . SER A 1 116 ? 5.704 0.007 5.057 1.00 78.50 116 SER A C 1
ATOM 892 O O . SER A 1 116 ? 4.731 0.289 5.768 1.00 78.50 116 SER A O 1
ATOM 894 N N . PRO A 1 117 ? 5.691 -1.056 4.228 1.00 77.88 117 PRO A N 1
ATOM 895 C CA . PRO A 1 117 ? 4.558 -1.972 4.145 1.00 77.88 117 PRO A CA 1
ATOM 896 C C . PRO A 1 117 ? 4.193 -2.580 5.501 1.00 77.88 117 PRO A C 1
ATOM 898 O O . PRO A 1 117 ? 3.017 -2.681 5.838 1.00 77.88 117 PRO A O 1
ATOM 901 N N . ALA A 1 118 ? 5.200 -2.912 6.317 1.00 82.69 118 ALA A N 1
ATOM 902 C CA . ALA A 1 118 ? 5.020 -3.507 7.640 1.00 82.69 118 ALA A CA 1
ATOM 903 C C . ALA A 1 118 ? 4.162 -2.631 8.569 1.00 82.69 118 ALA A C 1
ATOM 905 O O . ALA A 1 118 ? 3.219 -3.124 9.187 1.00 82.69 118 ALA A O 1
ATOM 906 N N . VAL A 1 119 ? 4.437 -1.323 8.621 1.00 85.44 119 VAL A N 1
ATOM 907 C CA . VAL A 1 119 ? 3.661 -0.380 9.444 1.00 85.44 119 VAL A CA 1
ATOM 908 C C . VAL A 1 119 ? 2.204 -0.324 8.979 1.00 85.44 119 VAL A C 1
ATOM 910 O O . VAL A 1 119 ? 1.286 -0.343 9.798 1.00 85.44 119 VAL A O 1
ATOM 913 N N . MET A 1 120 ? 1.977 -0.323 7.666 1.00 88.06 120 MET A N 1
ATOM 914 C CA . MET A 1 120 ? 0.630 -0.291 7.094 1.00 88.06 120 MET A CA 1
ATOM 915 C C . MET A 1 120 ? -0.168 -1.564 7.396 1.00 88.06 120 MET A C 1
ATOM 917 O O . MET A 1 120 ? -1.352 -1.468 7.722 1.00 88.06 120 MET A O 1
ATOM 921 N N . PHE A 1 121 ? 0.468 -2.741 7.377 1.00 86.88 121 PHE A N 1
ATOM 922 C CA . PHE A 1 121 ? -0.174 -3.993 7.795 1.00 86.88 121 PHE A CA 1
ATOM 923 C C . PHE A 1 121 ? -0.626 -3.948 9.251 1.00 86.88 121 PHE A C 1
ATOM 925 O O . PHE A 1 121 ? -1.767 -4.304 9.554 1.00 86.88 121 PHE A O 1
ATOM 932 N N . VAL A 1 122 ? 0.244 -3.470 10.145 1.00 88.25 122 VAL A N 1
ATOM 933 C CA . VAL A 1 122 ? -0.082 -3.329 11.569 1.00 88.25 122 VAL A CA 1
ATOM 934 C C . VAL A 1 122 ? -1.269 -2.385 11.749 1.00 88.25 122 VAL A C 1
ATOM 936 O O . VAL A 1 122 ? -2.224 -2.728 12.442 1.00 88.25 122 VAL A O 1
ATOM 939 N N . LEU A 1 123 ? -1.272 -1.231 11.080 1.00 88.69 123 LEU A N 1
ATOM 940 C CA . LEU A 1 123 ? -2.380 -0.276 11.169 1.00 88.69 123 LEU A CA 1
ATOM 941 C C . LEU A 1 123 ? -3.691 -0.843 10.610 1.00 88.69 123 LEU A C 1
ATOM 943 O O . LEU A 1 123 ? -4.744 -0.663 11.226 1.00 88.69 123 LEU A O 1
ATOM 947 N N . ALA A 1 124 ? -3.644 -1.557 9.484 1.00 87.44 124 ALA A N 1
ATOM 948 C CA . ALA A 1 124 ? -4.823 -2.190 8.894 1.00 87.44 124 ALA A CA 1
ATOM 949 C C . ALA A 1 124 ? -5.412 -3.260 9.828 1.00 87.44 124 ALA A C 1
ATOM 951 O O . ALA A 1 124 ? -6.634 -3.327 10.004 1.00 87.44 124 ALA A O 1
ATOM 952 N N . PHE A 1 125 ? -4.549 -4.050 10.472 1.00 89.62 125 PHE A N 1
ATOM 953 C CA . PHE A 1 125 ? -4.945 -5.037 11.472 1.00 89.62 125 PHE A CA 1
ATOM 954 C C . PHE A 1 125 ? -5.576 -4.376 12.704 1.00 89.62 125 PHE A C 1
ATOM 956 O O . PHE A 1 125 ? -6.706 -4.711 13.065 1.00 89.62 125 PHE A O 1
ATOM 963 N N . LEU A 1 126 ? -4.903 -3.383 13.298 1.00 88.00 126 LEU A N 1
ATOM 964 C CA . LEU A 1 126 ? -5.393 -2.653 14.473 1.00 88.00 126 LEU A CA 1
ATOM 965 C C . LEU A 1 126 ? -6.748 -1.987 14.214 1.00 88.00 126 LEU A C 1
ATOM 967 O O . LEU A 1 126 ? -7.650 -2.080 15.044 1.00 88.00 126 LEU A O 1
ATOM 971 N N . ALA A 1 127 ? -6.937 -1.383 13.038 1.00 86.25 127 ALA A N 1
ATOM 972 C CA . ALA A 1 127 ? -8.209 -0.773 12.658 1.00 86.25 127 ALA A CA 1
ATOM 973 C C . ALA A 1 127 ? -9.358 -1.795 12.573 1.00 86.25 127 ALA A C 1
ATOM 975 O O . ALA A 1 127 ? -10.524 -1.427 12.729 1.00 86.25 127 ALA A O 1
ATOM 976 N N . CYS A 1 128 ? -9.060 -3.077 12.343 1.00 87.12 128 CYS A N 1
ATOM 977 C CA . CYS A 1 128 ? -10.060 -4.141 12.269 1.00 87.12 128 CYS A CA 1
ATOM 978 C C . CYS A 1 128 ? -10.407 -4.766 13.631 1.00 87.12 128 CYS A C 1
ATOM 980 O O . CYS A 1 128 ? -11.469 -5.399 13.734 1.00 87.12 128 CYS A O 1
ATOM 982 N N . LEU A 1 129 ? -9.568 -4.581 14.658 1.00 85.06 129 LEU A N 1
ATOM 983 C CA . LEU A 1 129 ? -9.772 -5.176 15.978 1.00 85.06 129 LEU A CA 1
ATOM 984 C C . LEU A 1 129 ? -11.028 -4.624 16.675 1.00 85.06 129 LEU A C 1
ATOM 986 O O . LEU A 1 129 ? -11.328 -3.426 16.600 1.00 85.06 129 LEU A O 1
ATOM 990 N N . PRO A 1 130 ? -11.790 -5.478 17.382 1.00 75.31 130 PRO A N 1
ATOM 991 C CA . PRO A 1 130 ? -12.897 -5.020 18.207 1.00 75.31 130 PRO A CA 1
ATOM 992 C C . PRO A 1 130 ? -12.371 -4.217 19.406 1.00 75.31 130 PRO A C 1
ATOM 994 O O . PRO A 1 130 ? -11.381 -4.587 20.028 1.00 75.31 130 PRO A O 1
ATOM 997 N N . LYS A 1 131 ? -13.086 -3.141 19.764 1.00 64.06 131 LYS A N 1
ATOM 998 C CA . LYS A 1 131 ? -12.715 -2.174 20.818 1.00 64.06 131 LYS A CA 1
ATOM 999 C C . LYS A 1 131 ? -12.400 -2.806 22.189 1.00 64.06 131 LYS A C 1
ATOM 1001 O O . LYS A 1 131 ? -11.665 -2.214 22.963 1.00 64.06 131 LYS A O 1
ATOM 1006 N N . ARG A 1 132 ? -12.914 -4.014 22.461 1.00 58.72 132 ARG A N 1
ATOM 1007 C CA . ARG A 1 132 ? -12.772 -4.720 23.745 1.00 58.72 132 ARG A CA 1
ATOM 1008 C C . ARG A 1 132 ? -11.305 -4.882 24.173 1.00 58.72 132 ARG A C 1
ATOM 1010 O O . ARG A 1 132 ? -10.979 -4.565 25.301 1.00 58.72 132 ARG A O 1
ATOM 1017 N N . PHE A 1 133 ? -10.408 -5.190 23.236 1.00 53.12 133 PHE A N 1
ATOM 1018 C CA . PHE A 1 133 ? -8.978 -5.352 23.530 1.00 53.12 133 PHE A CA 1
ATOM 1019 C C . PHE A 1 133 ? -8.225 -4.045 23.841 1.00 53.12 133 PHE A C 1
ATOM 1021 O O . PHE A 1 133 ? -7.088 -4.105 24.292 1.00 53.12 133 PHE A O 1
ATOM 1028 N N . ALA A 1 134 ? -8.824 -2.873 23.596 1.00 51.97 134 ALA A N 1
ATOM 1029 C CA . ALA A 1 134 ? -8.228 -1.580 23.942 1.00 51.97 134 ALA A CA 1
ATOM 1030 C C . ALA A 1 134 ? -8.689 -1.059 25.319 1.00 51.97 134 ALA A C 1
ATOM 1032 O O . ALA A 1 134 ? -7.988 -0.247 25.915 1.00 51.97 134 ALA A O 1
ATOM 1033 N N . ASP A 1 135 ? -9.834 -1.535 25.827 1.00 52.31 135 ASP A N 1
ATOM 1034 C CA . ASP A 1 135 ? -10.398 -1.125 27.124 1.00 52.31 135 ASP A CA 1
ATOM 1035 C C . ASP A 1 135 ? -9.983 -2.060 28.282 1.00 52.31 135 ASP A C 1
ATOM 1037 O O . ASP A 1 135 ? -10.031 -1.653 29.443 1.00 52.31 135 ASP A O 1
ATOM 1041 N N . ASP A 1 136 ? -9.499 -3.275 27.993 1.00 50.56 136 ASP A N 1
ATOM 1042 C CA . ASP A 1 136 ? -9.086 -4.261 29.012 1.00 50.56 136 ASP A CA 1
ATOM 1043 C C . ASP A 1 136 ? -7.812 -3.851 29.798 1.00 50.56 136 ASP A C 1
ATOM 1045 O O . ASP A 1 136 ? -7.419 -4.519 30.753 1.00 50.56 136 ASP A O 1
ATOM 1049 N N . GLY A 1 137 ? -7.181 -2.725 29.440 1.00 49.81 137 GLY A N 1
ATOM 1050 C CA . GLY A 1 137 ? -6.081 -2.104 30.188 1.00 49.81 137 GLY A CA 1
ATOM 1051 C C . GLY A 1 137 ? -6.518 -1.146 31.306 1.00 49.81 137 GLY A C 1
ATOM 1052 O O . GLY A 1 137 ? -5.658 -0.597 31.993 1.00 49.81 137 GLY A O 1
ATOM 1053 N N . ASN A 1 138 ? -7.823 -0.919 31.499 1.00 45.78 138 ASN A N 1
ATOM 1054 C CA . ASN A 1 138 ? -8.334 -0.064 32.569 1.00 45.78 138 ASN A CA 1
ATOM 1055 C C . ASN A 1 138 ? -9.009 -0.905 33.676 1.00 45.78 138 ASN A C 1
ATOM 1057 O O . ASN A 1 138 ? -10.172 -1.289 33.529 1.00 45.78 138 ASN A O 1
ATOM 1061 N N . PRO A 1 139 ? -8.344 -1.167 34.820 1.00 50.19 139 PRO A N 1
ATOM 1062 C CA . PRO A 1 139 ? -8.905 -1.964 35.919 1.00 50.19 139 PRO A CA 1
ATOM 1063 C C . PRO A 1 139 ? -10.090 -1.307 36.658 1.00 50.19 139 PRO A C 1
ATOM 1065 O O . PRO A 1 139 ? -10.562 -1.841 37.657 1.00 50.19 139 PRO A O 1
ATOM 1068 N N . THR A 1 140 ? -10.611 -0.165 36.197 1.00 51.75 140 THR A N 1
ATOM 1069 C CA . THR A 1 140 ? -11.683 0.572 36.894 1.00 51.75 140 THR A CA 1
ATOM 1070 C C . THR A 1 140 ? -13.107 0.210 36.463 1.00 51.75 140 THR A C 1
ATOM 1072 O O . THR A 1 140 ? -14.064 0.697 37.060 1.00 51.75 140 THR A O 1
ATOM 1075 N N . ALA A 1 141 ? -13.299 -0.705 35.509 1.00 49.62 141 ALA A N 1
ATOM 1076 C CA . ALA A 1 141 ? -14.636 -1.150 35.103 1.00 49.62 141 ALA A CA 1
ATOM 1077 C C . ALA A 1 141 ? -15.213 -2.279 35.989 1.00 49.62 141 ALA A C 1
ATOM 1079 O O . ALA A 1 141 ? -15.954 -3.134 35.507 1.00 49.62 141 ALA A O 1
ATOM 1080 N N . PHE A 1 142 ? -14.931 -2.284 37.297 1.00 51.62 142 PHE A N 1
ATOM 1081 C CA . PHE A 1 142 ? -15.759 -3.018 38.258 1.00 51.62 142 PHE A CA 1
ATOM 1082 C C . PHE A 1 142 ? -16.945 -2.126 38.635 1.00 51.62 142 PHE A C 1
ATOM 1084 O O . PHE A 1 142 ? -16.969 -1.458 39.666 1.00 51.62 142 PHE A O 1
ATOM 1091 N N . SER A 1 143 ? -17.930 -2.071 37.736 1.00 51.34 143 SER A N 1
ATOM 1092 C CA . SER A 1 143 ? -19.247 -1.513 38.032 1.00 51.34 143 SER A CA 1
ATOM 1093 C C . SER A 1 143 ? -19.880 -2.362 39.136 1.00 51.34 143 SER A C 1
ATOM 1095 O O . SER A 1 143 ? -20.456 -3.424 38.891 1.00 51.34 143 SER A O 1
ATOM 1097 N N . VAL A 1 144 ? -19.731 -1.898 40.376 1.00 53.78 144 VAL A N 1
ATOM 1098 C CA . VAL A 1 144 ? -20.520 -2.343 41.522 1.00 53.78 144 VAL A CA 1
ATOM 1099 C C . VAL A 1 144 ? -21.981 -2.080 41.167 1.00 53.78 144 VAL A C 1
ATOM 1101 O O . VAL A 1 144 ? -22.432 -0.936 41.178 1.00 53.78 144 VAL A O 1
ATOM 1104 N N . ARG A 1 145 ? -22.730 -3.128 40.810 1.00 51.00 145 ARG A N 1
ATOM 1105 C CA . ARG A 1 145 ? -24.191 -3.027 40.782 1.00 51.00 145 ARG A CA 1
ATOM 1106 C C . ARG A 1 145 ? -24.654 -2.797 42.221 1.00 51.00 145 ARG A C 1
ATOM 1108 O O . ARG A 1 145 ? -24.361 -3.650 43.064 1.00 51.00 145 ARG A O 1
ATOM 1115 N N . PRO A 1 146 ? -25.381 -1.713 42.534 1.00 46.06 146 PRO A N 1
ATOM 1116 C CA . PRO A 1 146 ? -26.061 -1.632 43.811 1.00 46.06 146 PRO A CA 1
ATOM 1117 C C . PRO A 1 146 ? -27.103 -2.753 43.846 1.00 46.06 146 PRO A C 1
ATOM 1119 O O . PRO A 1 146 ? -27.964 -2.872 42.974 1.00 46.06 146 PRO A O 1
ATOM 1122 N N . ARG A 1 147 ? -26.960 -3.640 44.830 1.00 50.41 147 ARG A N 1
ATOM 1123 C CA . ARG A 1 147 ? -27.922 -4.692 45.140 1.00 50.41 147 ARG A CA 1
ATOM 1124 C C . ARG A 1 147 ? -29.148 -3.990 45.720 1.00 50.41 147 ARG A C 1
ATOM 1126 O O . ARG A 1 147 ? -29.148 -3.657 46.900 1.00 50.41 147 ARG A O 1
ATOM 1133 N N . GLU A 1 148 ? -30.142 -3.701 44.882 1.00 52.53 148 GLU A N 1
ATOM 1134 C CA . GLU A 1 148 ? -31.435 -3.197 45.351 1.00 52.53 148 GLU A CA 1
ATOM 1135 C C . GLU A 1 148 ? -31.986 -4.158 46.408 1.00 52.53 148 GLU A C 1
ATOM 1137 O O . GLU A 1 148 ? -32.171 -5.358 46.174 1.00 52.53 148 GLU A O 1
ATOM 1142 N N . GLY A 1 149 ? -32.153 -3.617 47.614 1.00 51.56 149 GLY A N 1
ATOM 1143 C CA . GLY A 1 149 ? -32.651 -4.321 48.777 1.00 51.56 149 GLY A CA 1
ATOM 1144 C C . GLY A 1 149 ? -34.081 -4.778 48.544 1.00 51.56 149 GLY A C 1
ATOM 1145 O O . GLY A 1 149 ? -34.999 -3.972 48.425 1.00 51.56 149 GLY A O 1
ATOM 1146 N N . ARG A 1 150 ? -34.277 -6.095 48.523 1.00 49.34 150 ARG A N 1
ATOM 1147 C CA . ARG A 1 150 ? -35.601 -6.701 48.608 1.00 49.34 150 ARG A CA 1
ATOM 1148 C C . ARG A 1 150 ? -35.950 -6.885 50.083 1.00 49.34 150 ARG A C 1
ATOM 1150 O O . ARG A 1 150 ? -35.803 -7.966 50.639 1.00 49.34 150 ARG A O 1
ATOM 1157 N N . THR A 1 151 ? -36.386 -5.804 50.715 1.00 56.62 151 THR A N 1
ATOM 1158 C CA . THR A 1 151 ? -37.202 -5.853 51.931 1.00 56.62 151 THR A CA 1
ATOM 1159 C C . THR A 1 151 ? -38.594 -5.390 51.557 1.00 56.62 151 THR A C 1
ATOM 1161 O O . THR A 1 151 ? -38.831 -4.192 51.450 1.00 56.62 151 THR A O 1
ATOM 1164 N N . GLN A 1 152 ? -39.507 -6.338 51.362 1.00 47.41 152 GLN A N 1
ATOM 1165 C CA . GLN A 1 152 ? -40.916 -6.109 51.656 1.00 47.41 152 GLN A CA 1
ATOM 1166 C C . GLN A 1 152 ? -41.449 -7.328 52.402 1.00 47.41 152 GLN A C 1
ATOM 1168 O O . GLN A 1 152 ? -41.627 -8.411 51.853 1.00 47.41 152 GLN A O 1
ATOM 1173 N N . THR A 1 153 ? -41.579 -7.104 53.703 1.00 51.62 153 THR A N 1
ATOM 1174 C CA . THR A 1 153 ? -42.503 -7.730 54.640 1.00 51.62 153 THR A CA 1
ATOM 1175 C C . THR A 1 153 ? -43.943 -7.599 54.150 1.00 51.62 153 THR A C 1
ATOM 1177 O O . THR A 1 153 ? -44.329 -6.524 53.686 1.00 51.62 153 THR A O 1
ATOM 1180 N N . GLY A 1 154 ? -44.720 -8.662 54.331 1.00 49.88 154 GLY A N 1
ATOM 1181 C CA . GLY A 1 154 ? -46.163 -8.730 54.125 1.00 49.88 154 GLY A CA 1
ATOM 1182 C C . GLY A 1 154 ? -46.624 -10.157 54.323 1.00 49.88 154 GLY A C 1
ATOM 1183 O O . GLY A 1 154 ? -46.533 -10.912 53.335 1.00 49.88 154 GLY A O 1
#

pLDDT: mean 75.52, std 16.52, range [43.06, 95.81]

Radius of gyration: 22.99 Å; chains: 1; bounding box: 72×38×73 Å

Sequence (154 aa):
MRILLALHATLLLLASTGFTIVTAFLGNASLHWCYVKYASSNGWGVKYVSDYSAAEIVTYLLAYTLGVVGFLVALKSRHPVVGLLGVVLSLIGLLSFAIEGSHWIVDHNRSWLAFSPAVMFVLAFLACLPKRFADDGNPTAFSVRPREGRTQTG

Secondary structure (DSSP, 8-state):
-HHHHHHHHHHHHHHHTTTHHHHGGGTS--------------STTPPP---S-HHHHHHHHHHHHHHHHHHHHHHTTT-HHHHHHHHHHHHHHHHHHHHHHHTTTS--S-------HHHHHHHHHHHHS-THHHHTT-TT--------------